Protein AF-A0A7S2L271-F1 (afdb_monomer)

Foldseek 3Di:
DVVLQVVLVVCVVCLVVCVPPPCSVVSVLLSVLSLLVVLLVCLLPPDDGDPVSVVVCCVPPVPLSVCSVVVPLVSNLVSCVSNPDQFDDPDDFDPPDPPTPSCVRVVVVSVVVSVVSVLSNLVVVLVVVCVVDPDDDLVVSCVVSVHDSVSSVVSVVVVD

Secondary structure (DSSP, 8-state):
-HHHHHHHHHHHHHTTTSTTSTTHHHHHHHHHHHHHHHHHHHHHS-----HHHHHHHHHH-HHHHHHHHTT-HHHHHHHHHHHSPPP--SSPP-SSSTT-SHHHHHHHHHHHHHHHHHHHTTHHHHHHHHHH-SS--HHHHHHHTTS-HHHHHHHHHT--

Radius of gyration: 19.83 Å; Cα contacts (8 Å, |Δi|>4): 97; chains: 1; bounding box: 46×44×56 Å

Mean predicted aligned error: 8.2 Å

InterPro domains:
  IPR019382 Translation initiation factor 3 complex subunit L [PF10255] (1-159)
  IPR019382 Translation initiation factor 3 complex subunit L [PTHR13242] (1-159)

Solvent-accessible surface area (backbone atoms only — not comparable to full-atom values): 9525 Å² total; per-residue (Å²): 106,70,68,57,51,56,52,52,56,50,50,64,72,49,56,78,79,45,69,88,42,89,59,37,66,59,49,52,54,50,51,52,27,49,52,42,52,47,52,54,50,40,49,53,49,82,64,93,70,60,66,74,56,53,52,51,42,56,72,76,39,48,66,61,51,56,42,40,67,72,64,42,63,69,57,52,52,55,39,45,69,71,40,53,77,90,52,76,64,94,61,82,85,58,84,86,47,94,80,48,72,62,61,52,38,44,52,53,52,50,54,52,49,54,55,51,47,65,61,39,60,52,47,61,60,54,51,54,55,55,72,74,39,97,74,78,56,66,67,58,54,14,60,76,65,77,43,52,58,65,60,46,51,61,54,54,73,71,67,126

Sequence (160 aa):
IRTFCEILVFLSKTSGVNSLSYQYDAMVKKQEQMYALLLMCLALNPRPVEETIEKTIREKHPEKQARLQRGEELCFEELFTYACPKFVPATAPDYTSPEGKLNEAHQRQLQLFLKEMQQQLVLPRIGAYMKLYTAITTAKLAQLCDMDTDALRDQLMCVV

Organism: NCBI:txid1333877

Nearest PDB structures (foldseek):
  8oz0-assembly1_K  TM=8.020E-01  e=1.807E-08  Homo sapiens
  8rg0-assembly1_5  TM=8.281E-01  e=5.292E-08  Homo sapiens
  5h79-assembly2_C  TM=2.216E-01  e=5.356E+00  Staphylococcus aureus
  7xp6-assembly1_R  TM=2.236E-01  e=9.166E+00  Acetivibrio thermocellus

pLDDT: mean 82.78, std 8.61, range [46.78, 91.5]

Structure (mmCIF, N/CA/C/O backbone):
data_AF-A0A7S2L271-F1
#
_entry.id   AF-A0A7S2L271-F1
#
loop_
_atom_site.group_PDB
_atom_site.id
_atom_site.type_symbol
_atom_site.label_atom_id
_atom_site.label_alt_id
_atom_site.label_comp_id
_atom_site.label_asym_id
_atom_site.label_entity_id
_atom_site.label_seq_id
_atom_site.pdbx_PDB_ins_code
_atom_site.Cartn_x
_atom_site.Cartn_y
_atom_site.Cartn_z
_atom_site.occupancy
_atom_site.B_iso_or_equiv
_atom_site.auth_seq_id
_atom_site.auth_comp_id
_atom_site.auth_asym_id
_atom_site.auth_atom_id
_atom_site.pdbx_PDB_model_num
ATOM 1 N N . ILE A 1 1 ? 8.523 -0.946 4.827 1.00 81.69 1 ILE A N 1
ATOM 2 C CA . ILE A 1 1 ? 8.522 0.540 4.908 1.00 81.69 1 ILE A CA 1
ATOM 3 C C . ILE A 1 1 ? 9.932 1.081 5.134 1.00 81.69 1 ILE A C 1
ATOM 5 O O . ILE A 1 1 ? 10.457 1.668 4.205 1.00 81.69 1 ILE A O 1
ATOM 9 N N . ARG A 1 2 ? 10.590 0.823 6.277 1.00 84.50 2 ARG A N 1
ATOM 10 C CA . ARG A 1 2 ? 11.941 1.353 6.571 1.00 84.50 2 ARG A CA 1
ATOM 11 C C . ARG A 1 2 ? 12.972 1.103 5.459 1.00 84.50 2 ARG A C 1
ATOM 13 O O . ARG A 1 2 ? 13.576 2.051 4.980 1.00 84.50 2 ARG A O 1
ATOM 20 N N . THR A 1 3 ? 13.086 -0.136 4.982 1.00 87.19 3 THR A N 1
ATOM 21 C CA . THR A 1 3 ? 14.003 -0.496 3.887 1.00 87.19 3 THR A CA 1
ATOM 22 C C . THR A 1 3 ? 13.679 0.231 2.578 1.00 87.19 3 THR A C 1
ATOM 24 O O . THR A 1 3 ? 14.585 0.693 1.896 1.00 87.19 3 THR A O 1
ATOM 27 N N . PHE A 1 4 ? 12.391 0.393 2.239 1.00 85.88 4 PHE A N 1
ATOM 28 C CA . PHE A 1 4 ? 11.989 1.186 1.071 1.00 85.88 4 PHE A CA 1
ATOM 29 C C . PHE A 1 4 ? 12.413 2.646 1.226 1.00 85.88 4 PHE A C 1
ATOM 31 O O . PHE A 1 4 ? 12.935 3.220 0.277 1.00 85.88 4 PHE A O 1
ATOM 38 N N . CYS A 1 5 ? 12.242 3.233 2.413 1.00 86.38 5 CYS A N 1
ATOM 39 C CA . CYS A 1 5 ? 12.653 4.608 2.672 1.00 86.38 5 CYS A CA 1
ATOM 40 C C . CYS A 1 5 ? 14.166 4.797 2.522 1.00 86.38 5 CYS A C 1
ATOM 42 O O . CYS A 1 5 ? 14.600 5.684 1.793 1.00 86.38 5 CYS A O 1
ATOM 44 N N . GLU A 1 6 ? 14.962 3.926 3.146 1.00 87.31 6 GLU A N 1
ATOM 45 C CA . GLU A 1 6 ? 16.428 3.969 3.076 1.00 87.31 6 GLU A CA 1
ATOM 46 C C . GLU A 1 6 ? 16.924 3.871 1.620 1.00 87.31 6 GLU A C 1
ATOM 48 O O . GLU A 1 6 ? 17.756 4.672 1.187 1.00 87.31 6 GLU A O 1
ATOM 53 N N . ILE A 1 7 ? 16.352 2.954 0.829 1.00 88.06 7 ILE A N 1
ATOM 54 C CA . ILE A 1 7 ? 16.698 2.784 -0.590 1.00 88.06 7 ILE A CA 1
ATOM 55 C C . ILE A 1 7 ? 16.253 3.992 -1.428 1.00 88.06 7 ILE A C 1
ATOM 57 O O . ILE A 1 7 ? 17.017 4.469 -2.264 1.00 88.06 7 ILE A O 1
ATOM 61 N N . LEU A 1 8 ? 15.042 4.517 -1.223 1.00 85.88 8 LEU A N 1
ATOM 62 C CA . LEU A 1 8 ? 14.528 5.657 -1.994 1.00 85.88 8 LEU A CA 1
ATOM 63 C C . LEU A 1 8 ? 15.323 6.941 -1.732 1.00 85.88 8 LEU A C 1
ATOM 65 O O . LEU A 1 8 ? 15.608 7.686 -2.673 1.00 85.88 8 LEU A O 1
ATOM 69 N N . VAL A 1 9 ? 15.733 7.175 -0.483 1.00 86.75 9 VAL A N 1
ATOM 70 C CA . VAL A 1 9 ? 16.604 8.300 -0.112 1.00 86.75 9 VAL A CA 1
ATOM 71 C C . VAL A 1 9 ? 17.981 8.148 -0.750 1.00 86.75 9 VAL A C 1
ATOM 73 O O . VAL A 1 9 ? 18.515 9.119 -1.291 1.00 86.75 9 VAL A O 1
ATOM 76 N N . PHE A 1 10 ? 18.546 6.939 -0.736 1.00 85.88 10 PHE A N 1
ATOM 77 C CA . PHE A 1 10 ? 19.803 6.652 -1.422 1.00 85.88 10 PHE A CA 1
ATOM 78 C C . PHE A 1 10 ? 19.702 6.934 -2.930 1.00 85.88 10 PHE A C 1
ATOM 80 O O . PHE A 1 10 ? 20.503 7.694 -3.472 1.00 85.88 10 PHE A O 1
ATOM 87 N N . LEU A 1 11 ? 18.669 6.412 -3.596 1.00 83.81 11 LEU A N 1
ATOM 88 C CA . LEU A 1 11 ? 18.464 6.598 -5.036 1.00 83.81 11 LEU A CA 1
ATOM 89 C C . LEU A 1 11 ? 18.253 8.064 -5.423 1.00 83.81 11 LEU A C 1
ATOM 91 O O . LEU A 1 11 ? 18.768 8.502 -6.451 1.00 83.81 11 LEU A O 1
ATOM 95 N N . SER A 1 12 ? 17.548 8.833 -4.590 1.00 80.25 12 SER A N 1
ATOM 96 C CA . SER A 1 12 ? 17.383 10.277 -4.786 1.00 80.25 12 SER A CA 1
ATOM 97 C C . SER A 1 12 ? 18.739 10.994 -4.841 1.00 80.25 12 SER A C 1
ATOM 99 O O . SER A 1 12 ? 18.991 11.777 -5.759 1.00 80.25 12 SER A O 1
ATOM 101 N N . LYS A 1 13 ? 19.662 10.644 -3.933 1.00 80.81 13 LYS A N 1
ATOM 102 C CA . LYS A 1 13 ? 21.014 11.225 -3.851 1.00 80.81 13 LYS A CA 1
ATOM 103 C C . LYS A 1 13 ? 21.941 10.779 -4.989 1.00 80.81 13 LYS A C 1
ATOM 105 O O . LYS A 1 13 ? 22.777 11.562 -5.428 1.00 80.81 13 LYS A O 1
ATOM 110 N N . THR A 1 14 ? 21.805 9.549 -5.483 1.00 75.56 14 THR A N 1
ATOM 111 C CA . THR A 1 14 ? 22.690 8.987 -6.525 1.00 75.56 14 THR A CA 1
ATOM 112 C C . THR A 1 14 ? 22.235 9.307 -7.958 1.00 75.56 14 THR A C 1
ATOM 114 O O . THR A 1 14 ? 23.011 9.157 -8.903 1.00 75.56 14 THR A O 1
ATOM 117 N N . SER A 1 15 ? 21.005 9.801 -8.138 1.00 64.06 15 SER A N 1
ATOM 118 C CA . SER A 1 15 ? 20.385 10.067 -9.447 1.00 64.06 15 SER A CA 1
ATOM 119 C C . SER A 1 15 ? 21.186 10.992 -10.387 1.00 64.06 15 SER A C 1
ATOM 121 O O . SER A 1 15 ? 21.072 10.854 -11.601 1.00 64.06 15 SER A O 1
ATOM 123 N N . GLY A 1 16 ? 22.039 11.885 -9.872 1.00 61.81 16 GLY A N 1
ATOM 124 C CA . GLY A 1 16 ? 22.860 12.783 -10.701 1.00 61.81 16 GLY A CA 1
ATOM 125 C C . GLY A 1 16 ? 24.130 12.149 -11.287 1.00 61.81 16 GLY A C 1
ATOM 126 O O . GLY A 1 16 ? 24.597 12.575 -12.340 1.00 61.81 16 GLY A O 1
ATOM 127 N N . VAL A 1 17 ? 24.679 11.120 -10.633 1.00 61.38 17 VAL A N 1
ATOM 128 C CA . VAL A 1 17 ? 26.005 10.550 -10.953 1.00 61.38 17 VAL A CA 1
ATOM 129 C C . VAL A 1 17 ? 25.929 9.492 -12.062 1.00 61.38 17 VAL A C 1
ATOM 131 O O . VAL A 1 17 ? 26.871 9.324 -12.829 1.00 61.38 17 VAL A O 1
ATOM 134 N N . ASN A 1 18 ? 24.784 8.815 -12.191 1.00 60.44 18 ASN A N 1
ATOM 135 C CA . ASN A 1 18 ? 24.583 7.687 -13.111 1.00 60.44 18 ASN A CA 1
ATOM 136 C C . ASN A 1 18 ? 23.792 8.037 -14.386 1.00 60.44 18 ASN A C 1
ATOM 138 O O . ASN A 1 18 ? 23.406 7.130 -15.125 1.00 60.44 18 ASN A O 1
ATOM 142 N N . SER A 1 19 ? 23.561 9.324 -14.662 1.00 63.06 19 SER A N 1
ATOM 143 C CA . SER A 1 19 ? 22.746 9.823 -15.787 1.00 63.06 19 SER A CA 1
ATOM 144 C C . SER A 1 19 ? 23.266 9.432 -17.180 1.00 63.06 19 SER A C 1
ATOM 146 O O . SER A 1 19 ? 22.499 9.404 -18.135 1.00 63.06 19 SER A O 1
ATOM 148 N N . LEU A 1 20 ? 24.551 9.080 -17.299 1.00 61.62 20 LEU A N 1
ATOM 149 C CA . LEU A 1 20 ? 25.189 8.632 -18.546 1.00 61.62 20 LEU A CA 1
ATOM 150 C C . LEU A 1 20 ? 25.105 7.111 -18.773 1.00 61.62 20 LEU A C 1
ATOM 152 O O . LEU A 1 20 ? 25.536 6.614 -19.812 1.00 61.62 20 LEU A O 1
ATOM 156 N N . SER A 1 21 ? 24.596 6.352 -17.799 1.00 74.56 21 SER A N 1
ATOM 157 C CA . SER A 1 21 ? 24.522 4.893 -17.892 1.00 74.56 21 S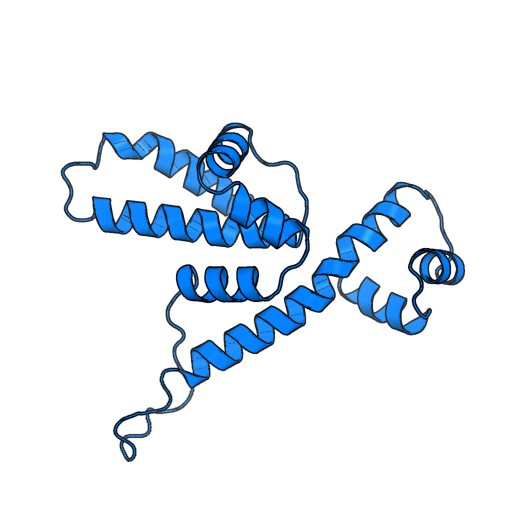ER A CA 1
ATOM 158 C C . SER A 1 21 ? 23.226 4.442 -18.573 1.00 74.56 21 SER A C 1
ATOM 160 O O . SER A 1 21 ? 22.143 4.918 -18.249 1.00 74.56 21 SER A O 1
ATOM 162 N N . TYR A 1 22 ? 23.311 3.444 -19.458 1.00 74.12 22 TYR A N 1
ATOM 163 C CA . TYR A 1 22 ? 22.142 2.827 -20.112 1.00 74.12 22 TYR A CA 1
ATOM 164 C C . TYR A 1 22 ? 21.108 2.260 -19.113 1.00 74.12 22 TYR A C 1
ATOM 166 O O . TYR A 1 22 ? 19.934 2.094 -19.428 1.00 74.12 22 TYR A O 1
ATOM 174 N N . GLN A 1 23 ? 21.537 1.970 -17.883 1.00 78.56 23 GLN A N 1
ATOM 175 C CA . GLN A 1 23 ? 20.680 1.432 -16.826 1.00 78.56 23 GLN A CA 1
ATOM 176 C C . GLN A 1 23 ? 19.889 2.513 -16.075 1.00 78.56 23 GLN A C 1
ATOM 178 O O . GLN A 1 23 ? 19.012 2.172 -15.280 1.00 78.56 23 GLN A O 1
ATOM 183 N N . TYR A 1 24 ? 20.168 3.798 -16.319 1.00 82.69 24 TYR A N 1
ATOM 184 C CA . TYR A 1 24 ? 19.534 4.910 -15.618 1.00 82.69 24 TYR A CA 1
ATOM 185 C C . TYR A 1 24 ? 18.009 4.897 -15.766 1.00 82.69 24 TYR A C 1
ATOM 187 O O . TYR A 1 24 ? 17.297 4.903 -14.764 1.00 82.69 24 TYR A O 1
ATOM 195 N N . ASP A 1 25 ? 17.500 4.758 -16.992 1.00 81.56 25 ASP A N 1
ATOM 196 C CA . ASP A 1 25 ? 16.054 4.740 -17.252 1.00 81.56 25 ASP A CA 1
ATOM 197 C C . ASP A 1 25 ? 15.353 3.554 -16.576 1.00 81.56 25 ASP A C 1
ATOM 199 O O . ASP A 1 25 ? 14.236 3.674 -16.065 1.00 81.56 25 ASP A O 1
ATOM 203 N N . ALA A 1 26 ? 16.017 2.395 -16.531 1.00 84.12 26 ALA A N 1
ATOM 204 C CA . ALA A 1 26 ? 15.506 1.231 -15.816 1.00 84.12 26 ALA A CA 1
ATOM 205 C C . ALA A 1 26 ? 15.475 1.479 -14.299 1.00 84.12 26 ALA A C 1
ATOM 207 O O . ALA A 1 26 ? 14.508 1.103 -13.634 1.00 84.12 26 ALA A O 1
ATOM 208 N N . MET A 1 27 ? 16.496 2.146 -13.755 1.00 83.81 27 MET A N 1
ATOM 209 C CA . MET A 1 27 ? 16.575 2.511 -12.341 1.00 83.81 27 MET A CA 1
ATOM 210 C C . MET A 1 27 ? 15.492 3.525 -11.952 1.00 83.81 27 MET A C 1
ATOM 212 O O . MET A 1 27 ? 14.843 3.342 -10.924 1.00 83.81 27 MET A O 1
ATOM 216 N N . VAL A 1 28 ? 15.241 4.541 -12.783 1.00 85.38 28 VAL A N 1
ATOM 217 C CA . VAL A 1 28 ? 14.176 5.534 -12.560 1.00 85.38 28 VAL A CA 1
ATOM 218 C C . VAL A 1 28 ? 12.802 4.862 -12.553 1.00 85.38 28 VAL A C 1
ATOM 220 O O . VAL A 1 28 ? 12.032 5.055 -11.614 1.00 85.38 28 VAL A O 1
ATOM 223 N N . LYS A 1 29 ? 12.515 3.979 -13.520 1.00 87.69 29 LYS A N 1
ATOM 224 C CA . LYS A 1 29 ? 11.262 3.199 -13.522 1.00 87.69 29 LYS A CA 1
ATOM 225 C C . LYS A 1 29 ? 11.114 2.345 -12.265 1.00 87.69 29 LYS A C 1
ATOM 227 O O . LYS A 1 29 ? 10.043 2.294 -11.667 1.00 87.69 29 LYS A O 1
ATOM 232 N N . LYS A 1 30 ? 12.194 1.693 -11.822 1.00 87.19 30 LYS A N 1
ATOM 233 C CA . LYS A 1 30 ? 12.196 0.911 -10.576 1.00 87.19 30 LYS A CA 1
ATOM 234 C C . LYS A 1 30 ? 11.960 1.786 -9.350 1.00 87.19 30 LYS A C 1
ATOM 236 O O . LYS A 1 30 ? 11.257 1.361 -8.436 1.00 87.19 30 LYS A O 1
ATOM 241 N N . GLN A 1 31 ? 12.502 2.999 -9.336 1.00 88.25 31 GLN A N 1
ATOM 242 C CA . GLN A 1 31 ? 12.260 3.976 -8.281 1.00 88.25 31 GLN A CA 1
ATOM 243 C C . GLN A 1 31 ? 10.776 4.360 -8.205 1.00 88.25 31 GLN A C 1
ATOM 245 O O . GLN A 1 31 ? 10.208 4.376 -7.116 1.00 88.25 31 GLN A O 1
ATOM 250 N N . GLU A 1 32 ? 10.120 4.588 -9.344 1.00 88.62 32 GLU A N 1
ATOM 251 C CA . GLU A 1 32 ? 8.676 4.856 -9.390 1.00 88.62 32 GLU A CA 1
ATOM 252 C C . GLU A 1 32 ? 7.835 3.660 -8.929 1.00 88.62 32 GLU A C 1
ATOM 254 O O . GLU A 1 32 ? 6.896 3.830 -8.150 1.00 88.62 32 GLU A O 1
ATOM 259 N N . GLN A 1 33 ? 8.196 2.439 -9.335 1.00 90.38 33 GLN A N 1
ATOM 260 C CA . GLN A 1 33 ? 7.554 1.220 -8.831 1.00 90.38 33 GLN A CA 1
ATOM 261 C C . GLN A 1 33 ? 7.716 1.087 -7.306 1.00 90.38 33 GLN A C 1
ATOM 263 O O . GLN A 1 33 ? 6.769 0.726 -6.610 1.00 90.38 33 GLN A O 1
ATOM 268 N N . MET A 1 34 ? 8.878 1.440 -6.749 1.00 90.56 34 MET A N 1
ATOM 269 C CA . MET A 1 34 ? 9.082 1.442 -5.296 1.00 90.56 34 MET A CA 1
ATOM 270 C C . MET A 1 34 ? 8.215 2.480 -4.575 1.00 90.56 34 MET A C 1
ATOM 272 O O . MET A 1 34 ? 7.692 2.171 -3.504 1.00 90.56 34 MET A O 1
ATOM 276 N N . TYR A 1 35 ? 8.004 3.671 -5.148 1.00 90.56 35 TYR A N 1
ATOM 277 C CA . TYR A 1 35 ? 7.057 4.646 -4.591 1.00 90.56 35 TYR A CA 1
ATOM 278 C C . TYR A 1 35 ? 5.615 4.122 -4.602 1.00 90.56 35 TYR A C 1
ATOM 280 O O . TYR A 1 35 ? 4.900 4.301 -3.617 1.00 90.56 35 TYR A O 1
ATOM 288 N N . ALA A 1 36 ? 5.203 3.429 -5.667 1.00 91.25 36 ALA A N 1
ATOM 289 C CA . ALA A 1 36 ? 3.894 2.782 -5.750 1.00 91.25 36 ALA A CA 1
ATOM 290 C C . ALA A 1 36 ? 3.695 1.708 -4.660 1.00 91.25 36 ALA A C 1
ATOM 292 O O . ALA A 1 36 ? 2.667 1.705 -3.982 1.00 91.25 36 ALA A O 1
ATOM 293 N N . LEU A 1 37 ? 4.694 0.845 -4.430 1.00 90.69 37 LEU A N 1
ATOM 294 C CA . LEU A 1 37 ? 4.652 -0.150 -3.347 1.00 90.69 37 LEU A CA 1
ATOM 295 C C . LEU A 1 37 ? 4.619 0.514 -1.966 1.00 90.69 37 LEU A C 1
ATOM 297 O O . LEU A 1 37 ? 3.854 0.101 -1.095 1.00 90.69 37 LEU A O 1
ATOM 301 N N . LEU A 1 38 ? 5.425 1.561 -1.764 1.00 90.50 38 LEU A N 1
ATOM 302 C CA . LEU A 1 38 ? 5.457 2.294 -0.503 1.00 90.50 38 LEU A CA 1
ATOM 303 C C . LEU A 1 38 ? 4.102 2.941 -0.194 1.00 90.50 38 LEU A C 1
ATOM 305 O O . LEU A 1 38 ? 3.641 2.853 0.941 1.00 90.50 38 LEU A O 1
ATOM 309 N N . LEU A 1 39 ? 3.454 3.544 -1.193 1.00 90.19 39 LEU A N 1
ATOM 310 C CA . LEU A 1 39 ? 2.117 4.122 -1.068 1.00 90.19 39 LEU A CA 1
ATOM 311 C C . LEU A 1 39 ? 1.089 3.097 -0.578 1.00 90.19 39 LEU A C 1
ATOM 313 O O . LEU A 1 39 ? 0.355 3.382 0.368 1.00 90.19 39 LEU A O 1
ATOM 317 N N . MET A 1 40 ? 1.082 1.893 -1.157 1.00 90.31 40 MET A N 1
ATOM 318 C CA . MET A 1 40 ? 0.201 0.811 -0.702 1.00 90.31 40 MET A CA 1
ATOM 319 C C . MET A 1 40 ? 0.510 0.402 0.744 1.00 90.31 40 MET A C 1
ATOM 321 O O . MET A 1 40 ? -0.402 0.292 1.559 1.00 90.31 40 MET A O 1
ATOM 325 N N . CYS A 1 41 ? 1.789 0.252 1.110 1.00 89.00 41 CYS A N 1
ATOM 326 C CA . CYS A 1 41 ? 2.166 -0.062 2.492 1.00 89.00 41 CYS A CA 1
ATOM 327 C C . CYS A 1 41 ? 1.734 1.021 3.495 1.00 89.00 41 CYS A C 1
ATOM 329 O O . CYS A 1 41 ? 1.353 0.685 4.613 1.00 89.00 41 CYS A O 1
ATOM 331 N N . LEU A 1 42 ? 1.813 2.303 3.123 1.00 88.31 42 LEU A N 1
ATOM 332 C CA . LEU A 1 42 ? 1.412 3.422 3.984 1.00 88.31 42 LEU A CA 1
ATOM 333 C C . LEU A 1 42 ? -0.105 3.525 4.144 1.00 88.31 42 LEU A C 1
ATOM 335 O O . LEU A 1 42 ? -0.570 3.945 5.201 1.00 88.31 42 LEU A O 1
ATOM 339 N N . ALA A 1 43 ? -0.863 3.135 3.120 1.00 87.25 43 ALA A N 1
ATOM 340 C CA . ALA A 1 43 ? -2.316 3.063 3.199 1.00 87.25 43 ALA A CA 1
ATOM 341 C C . ALA A 1 43 ? -2.776 1.948 4.153 1.00 87.25 43 ALA A C 1
ATOM 343 O O . ALA A 1 43 ? -3.661 2.172 4.973 1.00 87.25 43 ALA A O 1
ATOM 344 N N . LEU A 1 44 ? -2.128 0.779 4.097 1.00 85.06 44 LEU A N 1
ATOM 345 C CA . LEU A 1 44 ? -2.429 -0.353 4.981 1.00 85.06 44 LEU A CA 1
ATOM 346 C C . LEU A 1 44 ? -1.937 -0.133 6.418 1.00 85.06 44 LEU A C 1
ATOM 348 O O . LEU A 1 44 ? -2.602 -0.520 7.374 1.00 85.06 44 LEU A O 1
ATOM 352 N N . ASN A 1 45 ? -0.770 0.495 6.588 1.00 83.31 45 ASN A N 1
ATOM 353 C CA . ASN A 1 45 ? -0.203 0.793 7.899 1.00 83.31 45 ASN A CA 1
ATOM 354 C C . ASN A 1 45 ? 0.235 2.265 7.985 1.00 83.31 45 ASN A C 1
ATOM 356 O O . ASN A 1 45 ? 1.378 2.591 7.637 1.00 83.31 45 ASN A O 1
ATOM 360 N N . PRO A 1 46 ? -0.644 3.156 8.480 1.00 82.31 46 PRO A N 1
ATOM 361 C CA . PRO A 1 46 ? -0.323 4.567 8.636 1.00 82.31 46 PRO A CA 1
ATOM 362 C C . PRO A 1 46 ? 0.811 4.758 9.651 1.00 82.31 46 PRO A C 1
ATOM 364 O O . PRO A 1 46 ? 0.632 4.584 10.859 1.00 82.31 46 PRO A O 1
ATOM 367 N N . ARG A 1 47 ? 1.998 5.126 9.161 1.00 82.69 47 ARG A N 1
ATOM 368 C CA . ARG A 1 47 ? 3.176 5.454 9.978 1.00 82.69 47 ARG A CA 1
ATOM 369 C C . ARG A 1 47 ? 3.818 6.744 9.481 1.00 82.69 47 ARG A C 1
ATOM 371 O O . ARG A 1 47 ? 3.799 6.986 8.274 1.00 82.69 47 ARG A O 1
ATOM 378 N N . PRO 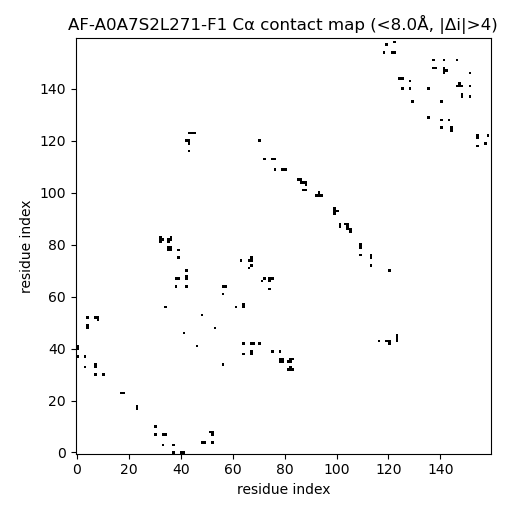A 1 48 ? 4.413 7.548 10.380 1.00 80.06 48 PRO A N 1
ATOM 379 C CA . PRO A 1 48 ? 5.201 8.694 9.961 1.00 80.06 48 PRO A CA 1
ATOM 380 C C . PRO A 1 48 ? 6.391 8.216 9.125 1.00 80.06 48 PRO A C 1
ATOM 382 O O . PRO A 1 48 ? 7.049 7.223 9.456 1.00 80.06 48 PRO A O 1
ATOM 385 N N . VAL A 1 49 ? 6.636 8.918 8.027 1.00 85.19 49 VAL A N 1
ATOM 386 C CA . VAL A 1 49 ? 7.725 8.652 7.083 1.00 85.19 49 VAL A CA 1
ATOM 387 C C . VAL A 1 49 ? 8.694 9.828 7.129 1.00 85.19 49 VAL A C 1
ATOM 389 O O . VAL A 1 49 ? 8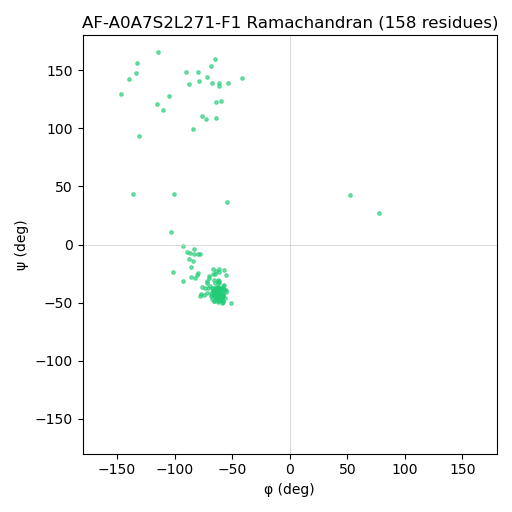.382 10.880 7.677 1.00 85.19 49 VAL A O 1
ATOM 392 N N . GLU A 1 50 ? 9.886 9.651 6.572 1.00 84.31 50 GLU A N 1
ATOM 393 C CA . GLU A 1 50 ? 10.850 10.739 6.441 1.00 84.31 50 GLU A CA 1
ATOM 394 C C . GLU A 1 50 ? 10.297 11.872 5.557 1.00 84.31 50 GLU A C 1
ATOM 396 O O . GLU A 1 50 ? 9.704 11.618 4.504 1.00 84.31 50 GLU A O 1
ATOM 401 N N . GLU A 1 51 ? 10.538 13.120 5.964 1.00 84.44 51 GLU A N 1
ATOM 402 C CA . GLU A 1 51 ? 9.985 14.331 5.340 1.00 84.44 51 GLU A CA 1
ATOM 403 C C . GLU A 1 51 ? 10.290 14.422 3.835 1.00 84.44 51 GLU A C 1
ATOM 405 O O . GLU A 1 51 ? 9.419 14.760 3.033 1.00 84.44 51 GLU A O 1
ATOM 410 N N . THR A 1 52 ? 11.501 14.034 3.422 1.00 85.50 52 THR A N 1
ATOM 411 C CA . THR A 1 52 ? 11.927 14.018 2.012 1.00 85.50 52 THR A CA 1
ATOM 412 C C . THR A 1 52 ? 11.016 13.148 1.140 1.00 85.50 52 THR A C 1
ATOM 414 O O . THR A 1 52 ? 10.648 13.518 0.020 1.00 85.50 52 THR A O 1
ATOM 417 N N . ILE A 1 53 ? 10.644 11.974 1.653 1.00 87.00 53 ILE A N 1
ATOM 418 C CA . ILE A 1 53 ? 9.793 11.015 0.945 1.00 87.00 53 ILE A CA 1
ATOM 419 C C . ILE A 1 53 ? 8.354 11.510 0.945 1.00 87.00 53 ILE A C 1
ATOM 421 O O . ILE A 1 53 ? 7.702 11.463 -0.096 1.00 87.00 53 ILE A O 1
ATOM 425 N N . GLU A 1 54 ? 7.868 12.009 2.084 1.00 86.56 54 GLU A N 1
ATOM 426 C CA . GLU A 1 54 ? 6.510 12.541 2.183 1.00 86.56 54 GLU A CA 1
ATOM 427 C C . GLU A 1 54 ? 6.293 13.692 1.196 1.00 86.56 54 GLU A C 1
ATOM 429 O O . GLU A 1 54 ? 5.301 13.700 0.464 1.00 86.56 54 GLU A O 1
ATOM 434 N N . LYS A 1 55 ? 7.257 14.614 1.104 1.00 87.56 55 LYS A N 1
ATOM 435 C CA . LYS A 1 55 ? 7.235 15.706 0.130 1.00 87.56 55 LYS A CA 1
ATOM 436 C C . LYS A 1 55 ? 7.191 15.180 -1.305 1.00 87.56 55 LYS A C 1
ATOM 438 O O . LYS A 1 55 ? 6.331 15.590 -2.078 1.00 87.56 55 LYS A O 1
ATOM 443 N N . THR A 1 56 ? 8.050 14.216 -1.639 1.00 87.56 56 THR A N 1
ATOM 444 C CA . THR A 1 56 ? 8.097 13.626 -2.988 1.00 87.56 56 THR A CA 1
ATOM 445 C C . THR A 1 56 ? 6.780 12.938 -3.359 1.00 87.56 56 THR A C 1
ATOM 447 O O . THR A 1 56 ? 6.293 13.090 -4.479 1.00 87.56 56 THR A O 1
ATOM 450 N N . ILE A 1 57 ? 6.177 12.199 -2.424 1.00 87.38 57 ILE A N 1
ATOM 451 C CA . ILE A 1 57 ? 4.880 11.544 -2.629 1.00 87.38 57 ILE A CA 1
ATOM 452 C C . ILE A 1 57 ? 3.781 12.587 -2.845 1.00 87.38 57 ILE A C 1
ATOM 454 O O . ILE A 1 57 ? 2.990 12.451 -3.778 1.00 87.38 57 ILE A O 1
ATOM 458 N N . ARG A 1 58 ? 3.752 13.637 -2.019 1.00 86.38 58 ARG A N 1
ATOM 459 C CA . ARG A 1 58 ? 2.746 14.703 -2.090 1.00 86.38 58 ARG A CA 1
ATOM 460 C C . ARG A 1 58 ? 2.842 15.508 -3.389 1.00 86.38 58 ARG A C 1
ATOM 462 O O . ARG A 1 58 ? 1.820 15.944 -3.905 1.00 86.38 58 ARG A O 1
ATOM 469 N N . GLU A 1 59 ? 4.046 15.674 -3.930 1.00 88.06 59 GLU A N 1
ATOM 470 C CA . GLU A 1 59 ? 4.280 16.361 -5.204 1.00 88.06 59 GLU A CA 1
ATOM 471 C C . GLU A 1 59 ? 3.956 15.478 -6.418 1.00 88.06 59 GLU A C 1
ATOM 473 O O . GLU A 1 59 ? 3.321 15.944 -7.362 1.00 88.06 59 GLU A O 1
ATOM 478 N N . LYS A 1 60 ? 4.369 14.202 -6.415 1.00 86.19 60 LYS A N 1
ATOM 479 C CA . LYS A 1 60 ? 4.262 13.326 -7.598 1.00 86.19 60 LYS A CA 1
ATOM 480 C C . LYS A 1 60 ? 2.988 12.488 -7.668 1.00 86.19 60 LYS A C 1
ATOM 482 O O . LYS A 1 60 ? 2.536 12.155 -8.764 1.00 86.19 60 LYS A O 1
ATOM 487 N N . HIS A 1 61 ? 2.427 12.091 -6.529 1.00 86.81 61 HIS A N 1
ATOM 488 C CA . HIS A 1 61 ? 1.314 11.140 -6.457 1.00 86.81 61 HIS A CA 1
ATOM 489 C C . HIS A 1 61 ? 0.197 11.545 -5.466 1.00 86.81 61 HIS A C 1
ATOM 491 O O . HIS A 1 61 ? -0.314 10.670 -4.759 1.00 86.81 61 HIS A O 1
ATOM 497 N N . PRO A 1 62 ? -0.247 12.822 -5.418 1.00 87.56 62 PRO A N 1
ATOM 498 C CA . PRO A 1 62 ? -1.250 13.265 -4.444 1.00 87.56 62 PRO A CA 1
ATOM 499 C C . PRO A 1 62 ? -2.609 12.575 -4.630 1.00 87.56 62 PRO A C 1
ATOM 501 O O . PRO A 1 62 ? -3.247 12.173 -3.660 1.00 87.56 62 PRO A O 1
ATOM 504 N N . GLU A 1 63 ? -3.042 12.388 -5.878 1.00 89.81 63 GLU A N 1
ATOM 505 C CA . GLU A 1 63 ? -4.330 11.763 -6.189 1.00 89.81 63 GLU A CA 1
ATOM 506 C C . GLU A 1 63 ? -4.352 10.281 -5.796 1.00 89.81 63 GLU A C 1
ATOM 508 O O . GLU A 1 63 ? -5.270 9.828 -5.113 1.00 89.81 63 GLU A O 1
ATOM 513 N N . LYS A 1 64 ? -3.301 9.532 -6.160 1.00 88.25 64 LYS A N 1
ATOM 514 C CA . LYS A 1 64 ? -3.178 8.109 -5.811 1.00 88.25 64 LYS A CA 1
ATOM 515 C C . LYS A 1 64 ? -3.121 7.917 -4.298 1.00 88.25 64 LYS A C 1
ATOM 517 O O . LYS A 1 64 ? -3.780 7.028 -3.772 1.00 88.25 64 LYS A O 1
ATOM 522 N N . GLN A 1 65 ? -2.395 8.782 -3.587 1.00 87.81 65 GLN A N 1
ATOM 523 C CA . GLN A 1 65 ? -2.353 8.760 -2.126 1.00 87.81 65 GLN A CA 1
ATOM 524 C C . GLN A 1 65 ? -3.748 8.960 -1.512 1.00 87.81 65 GLN A C 1
ATOM 526 O O . GLN A 1 65 ? -4.131 8.209 -0.617 1.00 87.81 65 GLN A O 1
ATOM 531 N N . ALA A 1 66 ? -4.524 9.928 -2.007 1.00 88.56 66 ALA A N 1
ATOM 532 C CA . ALA A 1 66 ? -5.871 10.192 -1.507 1.00 88.56 66 ALA A CA 1
ATOM 533 C C . ALA A 1 66 ? -6.848 9.035 -1.791 1.00 88.56 66 ALA A C 1
ATOM 535 O O . ALA A 1 66 ? -7.632 8.670 -0.914 1.00 88.56 66 ALA A O 1
ATOM 536 N N . ARG A 1 67 ? -6.791 8.433 -2.988 1.00 90.44 67 ARG A N 1
ATOM 537 C CA . ARG A 1 67 ? -7.618 7.268 -3.362 1.00 90.44 67 ARG A CA 1
ATOM 538 C C . ARG A 1 67 ? -7.305 6.044 -2.496 1.00 90.44 67 ARG A C 1
ATOM 540 O O . ARG A 1 67 ? -8.217 5.415 -1.965 1.00 90.44 67 ARG A O 1
ATOM 547 N N . LEU A 1 68 ? -6.022 5.773 -2.252 1.00 87.75 68 LEU A N 1
ATOM 548 C CA . LEU A 1 68 ? -5.586 4.681 -1.376 1.00 87.75 68 LEU A CA 1
ATOM 549 C C . LEU A 1 68 ? -6.006 4.879 0.085 1.00 87.75 68 LEU A C 1
ATOM 551 O O . LEU A 1 68 ? -6.427 3.924 0.731 1.00 87.75 68 LEU A O 1
ATOM 555 N N . GLN A 1 69 ? -5.938 6.107 0.609 1.00 85.31 69 GLN A N 1
ATOM 556 C CA . GLN A 1 69 ? -6.389 6.411 1.976 1.00 85.31 69 GLN A CA 1
ATOM 557 C C . GLN A 1 69 ? -7.896 6.210 2.169 1.00 85.31 69 GLN A C 1
ATOM 559 O O . GLN A 1 69 ? -8.338 5.948 3.285 1.00 85.31 69 GLN A O 1
ATOM 564 N N . ARG A 1 70 ? -8.685 6.318 1.095 1.00 85.56 70 ARG A N 1
ATOM 565 C CA . ARG A 1 70 ? -10.120 5.999 1.106 1.00 85.56 70 ARG A CA 1
ATOM 566 C C . ARG A 1 70 ? -10.402 4.498 1.006 1.00 85.56 70 ARG A C 1
ATOM 568 O O . ARG A 1 70 ? -11.556 4.112 1.152 1.00 85.56 70 ARG A O 1
ATOM 575 N N . GLY A 1 71 ? -9.385 3.669 0.762 1.00 83.44 71 GLY A N 1
ATOM 576 C CA . GLY A 1 71 ? -9.548 2.227 0.584 1.00 83.44 71 GLY A CA 1
ATOM 577 C C . GLY A 1 71 ? -10.096 1.833 -0.790 1.00 83.44 71 GLY A C 1
ATOM 578 O O . GLY A 1 71 ? -10.765 0.814 -0.900 1.00 83.44 71 GLY A O 1
ATOM 579 N N . GLU A 1 72 ? -9.865 2.635 -1.836 1.00 89.12 72 GLU A N 1
ATOM 580 C CA . GLU A 1 72 ? -10.388 2.339 -3.175 1.00 89.12 72 GLU A CA 1
ATOM 581 C C . GLU A 1 72 ? -9.646 1.163 -3.837 1.00 89.12 72 GLU A C 1
ATOM 583 O O . GLU A 1 72 ? -8.509 1.308 -4.289 1.00 89.12 72 GLU A O 1
ATOM 588 N N . GLU A 1 73 ? -10.312 0.009 -3.936 1.00 87.81 73 GLU A N 1
ATOM 589 C CA . GLU A 1 73 ? -9.747 -1.263 -4.425 1.00 87.81 73 GLU A CA 1
ATOM 590 C C . GLU A 1 73 ? -9.120 -1.172 -5.820 1.00 87.81 73 GLU A C 1
ATOM 592 O O . GLU A 1 73 ? -8.023 -1.684 -6.040 1.00 87.81 73 GLU A O 1
ATOM 597 N N . LEU A 1 74 ? -9.765 -0.452 -6.743 1.00 89.81 74 LEU A N 1
ATOM 598 C CA . LEU A 1 74 ? -9.263 -0.276 -8.110 1.00 89.81 74 LEU A CA 1
ATOM 599 C C . LEU A 1 74 ? -7.878 0.384 -8.130 1.00 89.81 74 LEU A C 1
ATOM 601 O O . LEU A 1 74 ? -7.014 0.009 -8.918 1.00 89.81 74 LEU A O 1
ATOM 605 N N . CYS A 1 75 ? -7.627 1.336 -7.225 1.00 90.25 75 CYS A N 1
ATOM 606 C CA . CYS A 1 75 ? -6.331 2.007 -7.148 1.00 90.25 75 CYS A CA 1
ATOM 607 C C . CYS A 1 75 ? -5.231 1.058 -6.639 1.00 90.25 75 CYS A C 1
ATOM 609 O O . CYS A 1 75 ? -4.092 1.120 -7.108 1.00 90.25 75 CYS A O 1
ATOM 611 N N . PHE A 1 76 ? -5.571 0.151 -5.717 1.00 89.50 76 PHE A N 1
ATOM 612 C CA . PHE A 1 76 ? -4.662 -0.901 -5.260 1.00 89.50 76 PHE A CA 1
ATOM 613 C C . PHE A 1 76 ? -4.343 -1.897 -6.378 1.00 89.50 76 PHE A C 1
ATOM 615 O O . PHE A 1 76 ? -3.178 -2.240 -6.559 1.00 89.50 76 PHE A O 1
ATOM 622 N N . GLU A 1 77 ? -5.337 -2.315 -7.162 1.00 90.88 77 GLU A N 1
ATOM 623 C CA . GLU A 1 77 ? -5.144 -3.220 -8.301 1.00 90.88 77 GLU A CA 1
ATOM 624 C C . GLU A 1 77 ? -4.245 -2.612 -9.390 1.00 90.88 77 GLU A C 1
ATOM 626 O O . GLU A 1 77 ? -3.304 -3.263 -9.863 1.00 90.88 77 GLU A O 1
ATOM 631 N N . GLU A 1 78 ? -4.478 -1.347 -9.750 1.00 91.50 78 GLU A N 1
ATOM 632 C CA . GLU A 1 78 ? -3.657 -0.607 -10.714 1.00 91.50 78 GLU A CA 1
ATOM 633 C C . GLU A 1 78 ? -2.195 -0.508 -10.254 1.00 91.50 78 GLU A C 1
ATOM 635 O O . GLU A 1 78 ? -1.262 -0.761 -11.024 1.00 91.50 78 GLU A O 1
ATOM 640 N N . LEU A 1 79 ? -1.977 -0.150 -8.984 1.00 90.69 79 LEU A N 1
ATOM 641 C CA . LEU A 1 79 ? -0.638 0.002 -8.420 1.00 90.69 79 LEU A CA 1
ATOM 642 C C . LEU A 1 79 ? 0.075 -1.335 -8.237 1.00 90.69 79 LEU A C 1
ATOM 644 O O . LEU A 1 79 ? 1.277 -1.410 -8.495 1.00 90.69 79 LEU A O 1
ATOM 648 N N . PHE A 1 80 ? -0.648 -2.383 -7.844 1.00 90.31 80 PHE A N 1
ATOM 649 C CA . PHE A 1 80 ? -0.115 -3.737 -7.747 1.00 90.31 80 PHE A CA 1
ATOM 650 C C . PHE A 1 80 ? 0.338 -4.226 -9.123 1.00 90.31 80 PHE A C 1
ATOM 652 O O . PHE A 1 80 ? 1.491 -4.613 -9.291 1.00 90.31 80 PHE A O 1
ATOM 659 N N . THR A 1 81 ? -0.510 -4.095 -10.143 1.00 89.81 81 THR A N 1
ATOM 660 C CA . THR A 1 81 ? -0.180 -4.508 -11.516 1.00 89.81 81 THR A CA 1
ATOM 661 C C . THR A 1 81 ? 1.012 -3.726 -12.084 1.00 89.81 81 THR A C 1
ATOM 663 O O . THR A 1 81 ? 1.847 -4.286 -12.794 1.00 89.81 81 THR A O 1
ATOM 666 N N . TYR A 1 82 ? 1.133 -2.436 -11.754 1.00 90.38 82 TYR A N 1
ATOM 667 C CA . TYR A 1 82 ? 2.257 -1.603 -12.191 1.00 90.38 82 TYR A CA 1
ATOM 668 C C . TYR A 1 82 ? 3.578 -1.940 -11.486 1.00 90.38 82 TYR A C 1
ATOM 670 O O . TYR A 1 82 ? 4.645 -1.924 -12.112 1.00 90.38 82 TYR A O 1
ATOM 678 N N . ALA A 1 83 ? 3.529 -2.175 -10.175 1.00 89.19 83 ALA A N 1
ATOM 679 C CA . ALA A 1 83 ? 4.717 -2.201 -9.332 1.00 89.19 83 ALA A CA 1
ATOM 680 C C . ALA A 1 83 ? 5.210 -3.609 -8.986 1.00 89.19 83 ALA A C 1
ATOM 682 O O . ALA A 1 83 ? 6.395 -3.781 -8.681 1.00 89.19 83 ALA A O 1
ATOM 683 N N . CYS A 1 84 ? 4.338 -4.615 -9.034 1.00 85.56 84 CYS A N 1
ATOM 684 C CA . CYS A 1 84 ? 4.715 -5.978 -8.704 1.00 85.56 84 CYS A CA 1
ATOM 685 C C . CYS A 1 84 ? 5.607 -6.602 -9.786 1.00 85.56 84 CYS A C 1
ATOM 687 O O . CYS A 1 84 ? 5.455 -6.345 -10.984 1.00 85.56 84 CYS A O 1
ATOM 689 N N . PRO A 1 85 ? 6.577 -7.438 -9.379 1.00 82.81 85 PRO A N 1
ATOM 690 C CA . PRO A 1 85 ? 7.368 -8.210 -10.322 1.00 82.81 85 PRO A CA 1
ATOM 691 C C . PRO A 1 85 ? 6.484 -9.227 -11.056 1.00 82.81 85 PRO A C 1
ATOM 693 O O . PRO A 1 85 ? 5.418 -9.617 -10.585 1.00 82.81 85 PRO A O 1
ATOM 696 N N . LYS A 1 86 ? 6.957 -9.705 -12.209 1.00 81.50 86 LYS A N 1
ATOM 697 C CA . LYS A 1 86 ? 6.270 -10.773 -12.942 1.00 81.50 86 LYS A CA 1
ATOM 698 C C . LYS A 1 86 ? 6.274 -12.055 -12.108 1.00 81.50 86 LYS A C 1
ATOM 700 O O . LYS A 1 86 ? 7.342 -12.549 -11.747 1.00 81.50 86 LYS A O 1
ATOM 705 N N . PHE A 1 87 ? 5.089 -12.584 -11.826 1.00 81.44 87 PHE A N 1
ATOM 706 C CA . PHE A 1 87 ? 4.931 -13.838 -11.097 1.00 81.44 87 PHE A CA 1
ATOM 707 C C . PHE A 1 87 ? 5.176 -15.034 -12.014 1.00 81.44 87 PHE A C 1
ATOM 709 O O . PHE A 1 87 ? 4.764 -15.035 -13.173 1.00 81.44 87 PHE A O 1
ATOM 716 N N . VAL A 1 88 ? 5.839 -16.059 -11.481 1.00 78.38 88 VAL A N 1
ATOM 717 C CA . VAL A 1 88 ? 6.123 -17.304 -12.201 1.00 78.38 88 VAL A CA 1
ATOM 718 C C . VAL A 1 88 ? 5.183 -18.396 -11.677 1.00 78.38 88 VAL A C 1
ATOM 720 O O . VAL A 1 88 ? 5.102 -18.577 -10.460 1.00 78.38 88 VAL A O 1
ATOM 723 N N . PRO A 1 89 ? 4.452 -19.116 -12.547 1.00 74.12 89 PRO A N 1
ATOM 724 C CA . PRO A 1 89 ? 3.622 -20.237 -12.123 1.00 74.12 89 PRO A CA 1
ATOM 725 C C . PRO A 1 89 ? 4.489 -21.401 -11.618 1.00 74.12 89 PRO A C 1
ATOM 727 O O . PRO A 1 89 ? 5.511 -21.730 -12.212 1.00 74.12 89 PRO A O 1
ATOM 730 N N . ALA A 1 90 ? 4.066 -22.045 -10.526 1.00 70.81 90 ALA A N 1
ATOM 731 C CA . ALA A 1 90 ? 4.761 -23.200 -9.939 1.00 70.81 90 ALA A CA 1
ATOM 732 C C . ALA A 1 90 ? 4.516 -24.519 -10.703 1.00 70.81 90 ALA A C 1
ATOM 734 O O . ALA A 1 90 ? 5.126 -25.542 -10.403 1.00 70.81 90 ALA A O 1
ATOM 735 N N . THR A 1 91 ? 3.595 -24.511 -11.667 1.00 70.25 91 THR A N 1
ATOM 736 C CA . THR A 1 91 ? 3.254 -25.657 -12.514 1.00 70.25 91 THR A CA 1
ATOM 737 C C . THR A 1 91 ? 4.115 -25.680 -13.771 1.00 70.25 91 THR A C 1
ATOM 739 O O . THR A 1 91 ? 4.453 -24.622 -14.305 1.00 70.25 91 THR A O 1
ATOM 742 N N . ALA A 1 92 ? 4.416 -26.879 -14.279 1.00 68.25 92 ALA A N 1
ATOM 743 C CA . ALA A 1 92 ? 5.082 -27.028 -15.569 1.00 68.25 92 ALA A CA 1
ATOM 744 C C . ALA A 1 92 ? 4.314 -26.258 -16.666 1.00 68.25 92 ALA A C 1
ATOM 746 O O . ALA A 1 92 ? 3.077 -26.272 -16.655 1.00 68.25 92 ALA A O 1
ATOM 747 N N . PRO A 1 93 ? 5.017 -25.571 -17.585 1.00 68.12 93 PRO A N 1
ATOM 748 C CA . PRO A 1 93 ? 4.375 -24.892 -18.699 1.00 68.12 93 PRO A CA 1
ATOM 749 C C . PRO A 1 93 ? 3.605 -25.915 -19.535 1.00 68.12 93 PRO A C 1
ATOM 751 O O . PRO A 1 93 ? 4.158 -26.918 -19.983 1.00 68.12 93 PRO A O 1
ATOM 754 N N . ASP A 1 94 ? 2.312 -25.672 -19.707 1.00 67.88 94 ASP A N 1
ATOM 755 C CA . ASP A 1 94 ? 1.484 -26.472 -20.594 1.00 67.88 94 ASP A CA 1
ATOM 756 C C . ASP A 1 94 ? 1.785 -26.059 -22.039 1.00 67.88 94 ASP A C 1
ATOM 758 O O . ASP A 1 94 ? 1.477 -24.942 -22.452 1.00 67.88 94 ASP A O 1
ATOM 762 N N . TYR A 1 95 ? 2.431 -26.947 -22.793 1.00 69.75 95 TYR A N 1
ATOM 763 C CA . TYR A 1 95 ? 2.805 -26.709 -24.190 1.00 69.75 95 TYR A CA 1
ATOM 764 C C . TYR A 1 95 ? 1.658 -26.991 -25.173 1.00 69.75 95 TYR A C 1
ATOM 766 O O . TYR A 1 95 ? 1.827 -26.788 -26.374 1.00 69.75 95 TYR A O 1
ATOM 774 N N . THR A 1 96 ? 0.505 -27.478 -24.695 1.00 70.88 96 THR A N 1
ATOM 775 C CA . THR A 1 96 ? -0.632 -27.851 -25.556 1.00 70.88 96 THR A CA 1
ATOM 776 C C . THR A 1 96 ? -1.553 -26.677 -25.893 1.00 70.88 96 THR A C 1
ATOM 778 O O . THR A 1 96 ? -2.274 -26.737 -26.886 1.00 70.88 96 THR A O 1
ATOM 781 N N . SER A 1 97 ? -1.498 -25.587 -25.118 1.00 63.34 97 SER A N 1
ATOM 782 C CA . SER A 1 97 ? -2.224 -24.341 -25.385 1.00 63.34 97 SER A CA 1
ATOM 783 C C . SER A 1 97 ? -1.231 -23.204 -25.667 1.00 63.34 97 SER A C 1
ATOM 785 O O . SER A 1 97 ? -0.417 -22.890 -24.798 1.00 63.34 97 SER A O 1
ATOM 787 N N . PRO A 1 98 ? -1.281 -22.557 -26.849 1.00 59.22 98 PRO A N 1
ATOM 788 C CA . PRO A 1 98 ? -0.327 -21.511 -27.241 1.00 59.22 98 PRO A CA 1
ATOM 789 C C . PRO A 1 98 ? -0.439 -20.231 -26.394 1.00 59.22 98 PRO A C 1
ATOM 791 O O . PRO A 1 98 ? 0.526 -19.481 -26.281 1.00 59.22 98 PRO A O 1
ATOM 794 N N . GLU A 1 99 ? -1.582 -20.012 -25.742 1.00 57.44 99 GLU A N 1
ATOM 795 C CA . GLU A 1 99 ? -1.832 -18.915 -24.797 1.00 57.44 99 GLU A CA 1
ATOM 796 C C . GLU A 1 99 ? -1.712 -19.394 -23.345 1.00 57.44 99 GLU A C 1
ATOM 798 O O . GLU A 1 99 ? -2.561 -19.108 -22.500 1.00 57.44 99 GLU A O 1
ATOM 803 N N . GLY A 1 100 ? -0.675 -20.194 -23.068 1.00 55.59 100 GLY A N 1
ATOM 804 C CA . GLY A 1 100 ? -0.398 -20.763 -21.752 1.00 55.59 100 GLY A CA 1
ATOM 805 C C . GLY A 1 100 ? -0.624 -19.756 -20.621 1.00 55.59 100 GLY A C 1
ATOM 806 O O . GLY A 1 100 ? -0.334 -18.571 -20.771 1.00 55.59 100 GLY A O 1
ATOM 807 N N . LYS A 1 101 ? -1.147 -20.264 -19.498 1.00 60.78 101 LYS A N 1
ATOM 808 C CA . LYS A 1 101 ? -1.643 -19.619 -18.258 1.00 60.78 101 LYS A CA 1
ATOM 809 C C . LYS A 1 101 ? -0.669 -18.661 -17.532 1.00 60.78 101 LYS A C 1
ATOM 811 O O . LYS A 1 101 ? -0.641 -18.595 -16.306 1.00 60.78 101 LYS A O 1
ATOM 816 N N . LEU A 1 102 ? 0.133 -17.890 -18.256 1.00 62.25 102 LEU A N 1
ATOM 817 C CA . LEU A 1 102 ? 1.115 -16.924 -17.766 1.00 62.25 102 LEU A CA 1
ATOM 818 C C . LEU A 1 102 ? 0.469 -15.869 -16.859 1.00 62.25 102 LEU A C 1
ATOM 820 O O . LEU A 1 102 ? 1.067 -15.466 -15.865 1.00 62.25 102 LEU A O 1
ATOM 824 N N . ASN A 1 103 ? -0.776 -15.482 -17.147 1.00 72.56 103 ASN A N 1
ATOM 825 C CA . ASN A 1 103 ? -1.507 -14.499 -16.346 1.00 72.56 103 ASN A CA 1
ATOM 826 C C . ASN A 1 103 ? -2.204 -15.101 -15.115 1.00 72.56 103 ASN A C 1
ATOM 828 O O . ASN A 1 103 ? -2.563 -14.346 -14.213 1.00 72.56 103 ASN A O 1
ATOM 832 N N . GLU A 1 104 ? -2.355 -16.428 -15.022 1.00 80.50 104 GLU A N 1
ATOM 833 C CA . GLU A 1 104 ? -3.037 -17.073 -13.888 1.00 80.50 104 GLU A CA 1
ATOM 834 C C . GLU A 1 104 ? -2.268 -16.836 -12.580 1.00 80.50 104 GLU A C 1
ATOM 836 O O . GLU A 1 104 ? -2.862 -16.537 -11.545 1.00 80.50 104 GLU A O 1
ATOM 841 N N . ALA A 1 105 ? -0.933 -16.898 -12.633 1.00 82.75 105 ALA A N 1
ATOM 842 C CA . ALA A 1 105 ? -0.086 -16.636 -11.473 1.00 82.75 105 ALA A CA 1
ATOM 843 C C . ALA A 1 105 ? -0.255 -15.197 -10.960 1.00 82.75 105 ALA A C 1
ATOM 845 O O . ALA A 1 105 ? -0.403 -14.990 -9.757 1.00 82.75 105 ALA A O 1
ATOM 846 N N . HIS A 1 106 ? -0.285 -14.213 -11.866 1.00 85.94 106 HIS A N 1
ATOM 847 C CA . HIS A 1 106 ? -0.500 -12.812 -11.504 1.00 85.94 106 HIS A CA 1
ATOM 848 C C . HIS A 1 106 ? -1.904 -12.581 -10.941 1.00 85.94 106 HIS A C 1
ATOM 850 O O . HIS A 1 106 ? -2.042 -11.994 -9.873 1.00 85.94 106 HIS A O 1
ATOM 856 N N . GLN A 1 107 ? -2.942 -13.082 -11.617 1.00 86.25 107 GLN A N 1
ATOM 857 C CA . GLN A 1 107 ? -4.329 -12.941 -11.167 1.00 86.25 107 GLN A CA 1
ATOM 858 C C . GLN A 1 107 ? -4.550 -13.571 -9.791 1.00 86.25 107 GLN A C 1
ATOM 860 O O . GLN A 1 107 ? -5.196 -12.968 -8.939 1.00 86.25 107 GLN A O 1
ATOM 865 N N . ARG A 1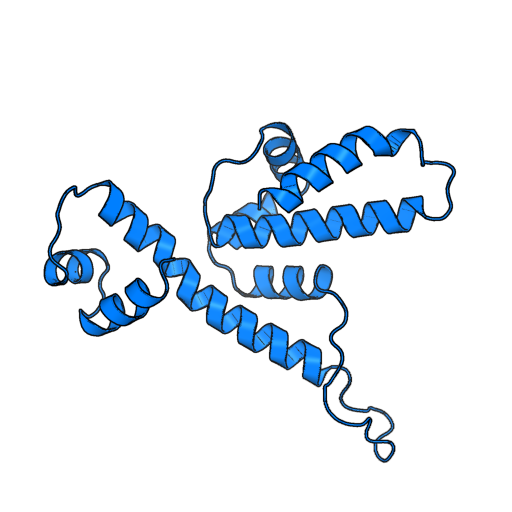 108 ? -3.968 -14.748 -9.537 1.00 87.12 108 ARG A N 1
ATOM 866 C CA . ARG A 1 108 ? -4.049 -15.401 -8.227 1.00 87.12 108 ARG A CA 1
ATOM 867 C C . ARG A 1 108 ? -3.414 -14.547 -7.130 1.00 87.12 108 ARG A C 1
ATOM 869 O O . ARG A 1 108 ? -4.006 -14.390 -6.069 1.00 87.12 108 ARG A O 1
ATOM 876 N N . GLN A 1 109 ? -2.225 -13.996 -7.376 1.00 89.19 109 GLN A N 1
ATOM 877 C CA . GLN A 1 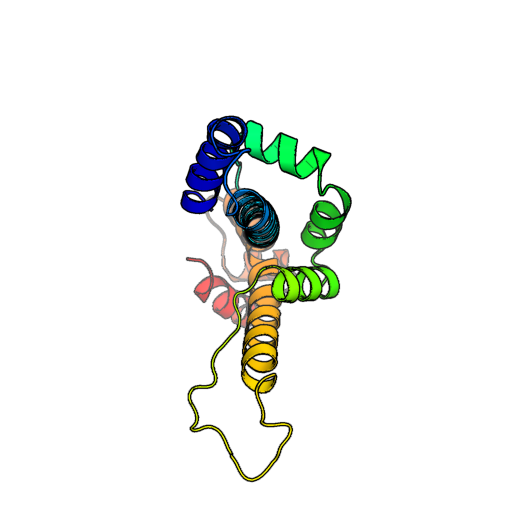109 ? -1.531 -13.145 -6.401 1.00 89.19 109 GLN A CA 1
ATOM 878 C C . GLN A 1 109 ? -2.278 -11.835 -6.154 1.00 89.19 109 GLN A C 1
ATOM 880 O O . GLN A 1 109 ? -2.413 -11.421 -5.008 1.00 89.19 109 GLN A O 1
ATOM 885 N N . LEU A 1 110 ? -2.835 -11.234 -7.206 1.00 89.88 110 LEU A N 1
ATOM 886 C CA . LEU A 1 110 ? -3.678 -10.049 -7.096 1.00 89.88 110 LEU A CA 1
ATOM 887 C C . LEU A 1 110 ? -4.935 -10.323 -6.254 1.00 89.88 110 LEU A C 1
ATOM 889 O O . LEU A 1 110 ? -5.250 -9.546 -5.359 1.00 89.88 110 LEU A O 1
ATOM 893 N N . GLN A 1 111 ? -5.627 -11.443 -6.481 1.00 90.31 111 GLN A N 1
ATOM 894 C CA . GLN A 1 111 ? -6.807 -11.816 -5.692 1.00 90.31 111 GLN A CA 1
ATOM 895 C C . GLN A 1 111 ? -6.476 -12.037 -4.212 1.00 90.31 111 GLN A C 1
ATOM 897 O O . GLN A 1 111 ? -7.221 -11.588 -3.341 1.00 90.31 111 GLN A O 1
ATOM 902 N N . LEU A 1 112 ? -5.360 -12.714 -3.918 1.00 90.12 112 LEU A N 1
ATOM 903 C CA . LEU A 1 112 ? -4.890 -12.895 -2.542 1.00 90.12 112 LEU A CA 1
ATOM 904 C C . LEU A 1 112 ? -4.576 -11.546 -1.890 1.00 90.12 112 LEU A C 1
ATOM 906 O O . LEU A 1 112 ? -5.030 -11.288 -0.779 1.00 90.12 112 LEU A O 1
ATOM 910 N N . PHE A 1 113 ? -3.879 -10.671 -2.614 1.00 90.44 113 PHE A N 1
ATOM 911 C CA . PHE A 1 113 ? -3.545 -9.334 -2.145 1.00 90.44 113 PHE A CA 1
ATOM 912 C C . PHE A 1 113 ? -4.787 -8.489 -1.839 1.00 90.44 113 PHE A C 1
ATOM 914 O O . PHE A 1 113 ? -4.870 -7.912 -0.760 1.00 90.44 113 PHE A O 1
ATOM 921 N N . LEU A 1 114 ? -5.776 -8.442 -2.739 1.00 90.25 114 LEU A N 1
ATOM 922 C CA . LEU A 1 114 ? -7.012 -7.680 -2.519 1.00 90.25 114 LEU A CA 1
ATOM 923 C C . LEU A 1 114 ? -7.790 -8.199 -1.302 1.00 90.25 114 LEU A C 1
ATOM 925 O O . LEU A 1 114 ? -8.286 -7.408 -0.499 1.00 90.25 114 LEU A O 1
ATOM 929 N N . LYS A 1 115 ? -7.836 -9.523 -1.113 1.00 89.94 115 LYS A N 1
ATOM 930 C CA . LYS A 1 115 ? -8.468 -10.135 0.061 1.00 89.94 115 LYS A CA 1
ATOM 931 C C . LYS A 1 115 ? -7.751 -9.758 1.361 1.00 89.94 115 LYS A C 1
ATOM 933 O O . LYS A 1 115 ? -8.410 -9.406 2.338 1.00 89.94 115 LYS A O 1
ATOM 938 N N . GLU A 1 116 ? -6.421 -9.819 1.387 1.00 87.56 116 GLU A N 1
ATOM 939 C CA . GLU A 1 116 ? -5.634 -9.404 2.555 1.00 87.56 116 GLU A CA 1
ATOM 940 C C . GLU A 1 116 ? -5.775 -7.900 2.825 1.00 87.56 116 GLU A C 1
ATOM 942 O O . GLU A 1 116 ? -5.939 -7.487 3.972 1.00 87.56 116 GLU A O 1
ATOM 947 N N . MET A 1 117 ? -5.784 -7.075 1.777 1.00 88.00 117 MET A N 1
ATOM 948 C CA . MET A 1 117 ? -5.961 -5.627 1.871 1.00 88.00 117 MET A CA 1
ATOM 949 C C . MET A 1 117 ? -7.282 -5.264 2.562 1.00 88.00 117 MET A C 1
ATOM 951 O O . MET A 1 117 ? -7.275 -4.464 3.499 1.00 88.00 117 MET A O 1
ATOM 955 N N . GLN A 1 118 ? -8.400 -5.876 2.154 1.00 85.56 118 GLN A N 1
ATOM 956 C CA . GLN A 1 118 ? -9.712 -5.640 2.772 1.00 85.56 118 GLN A CA 1
ATOM 957 C C . GLN A 1 118 ? -9.702 -5.933 4.278 1.00 85.56 118 GLN A C 1
ATOM 959 O O . GLN A 1 118 ? -10.286 -5.184 5.061 1.00 85.56 118 GLN A O 1
ATOM 964 N N . GLN A 1 119 ? -9.009 -6.995 4.696 1.00 83.50 119 GLN A N 1
ATOM 965 C CA . GLN A 1 119 ? -8.871 -7.342 6.112 1.00 83.50 119 GLN A CA 1
ATOM 966 C C . GLN A 1 119 ? -8.010 -6.311 6.856 1.00 83.50 119 GLN A C 1
ATOM 968 O O . GLN A 1 119 ? -8.376 -5.844 7.932 1.00 83.50 119 GLN A O 1
ATOM 973 N N . GLN A 1 120 ? -6.893 -5.895 6.257 1.00 84.56 120 GLN A N 1
ATOM 974 C CA . GLN A 1 120 ? -5.933 -4.979 6.875 1.00 84.56 120 GLN A CA 1
ATOM 975 C C . GLN A 1 120 ? -6.459 -3.537 7.017 1.00 84.56 120 GLN A C 1
ATOM 977 O O . GLN A 1 120 ? -6.085 -2.852 7.968 1.00 84.56 120 GLN A O 1
ATOM 982 N N . LEU A 1 121 ? -7.365 -3.072 6.145 1.00 83.25 121 LEU A N 1
ATOM 983 C CA . LEU A 1 121 ? -7.939 -1.713 6.209 1.00 83.25 121 LEU A CA 1
ATOM 984 C C . LEU A 1 121 ? -8.717 -1.421 7.504 1.00 83.25 121 LEU A C 1
ATOM 986 O O . LEU A 1 121 ? -8.845 -0.262 7.902 1.00 83.25 121 LEU A O 1
ATOM 990 N N . VAL A 1 122 ? -9.221 -2.450 8.189 1.00 82.25 122 VAL A N 1
ATOM 991 C CA . VAL A 1 122 ? -9.967 -2.292 9.448 1.00 82.25 122 VAL A CA 1
ATOM 992 C C . VAL A 1 122 ? -9.023 -2.086 10.643 1.00 82.25 122 VAL A C 1
ATOM 994 O O . VAL A 1 122 ? -9.401 -1.461 11.640 1.00 82.25 122 VAL A O 1
ATOM 997 N N . LEU A 1 123 ? -7.770 -2.545 10.549 1.00 83.94 123 LEU A N 1
ATOM 998 C CA . LEU A 1 123 ? -6.824 -2.545 11.669 1.00 83.94 123 LEU A CA 1
ATOM 999 C C . LEU A 1 123 ? -6.436 -1.144 12.164 1.00 83.94 123 LEU A C 1
ATOM 1001 O O . LEU A 1 123 ? -6.416 -0.949 13.382 1.00 83.94 123 LEU A O 1
ATOM 1005 N N . PRO A 1 124 ? -6.182 -0.133 11.305 1.00 83.75 124 PRO A N 1
ATOM 1006 C CA . PRO A 1 124 ? -5.919 1.227 11.772 1.00 83.75 124 PRO A CA 1
ATOM 1007 C C . PRO A 1 124 ? -7.066 1.803 12.610 1.00 83.75 124 PRO A C 1
ATOM 1009 O O . PRO A 1 124 ? -6.810 2.507 13.589 1.00 83.75 124 PRO A O 1
ATOM 1012 N N . ARG A 1 125 ? -8.321 1.466 12.273 1.00 83.69 125 ARG A N 1
ATOM 1013 C CA . ARG A 1 125 ? -9.510 1.886 13.029 1.00 83.69 125 ARG A CA 1
ATOM 1014 C C . ARG A 1 125 ? -9.518 1.261 14.425 1.00 83.69 125 ARG A C 1
ATOM 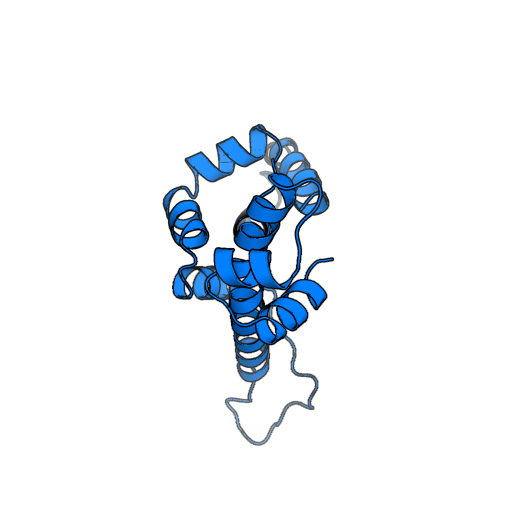1016 O O . ARG A 1 125 ? -9.661 1.977 15.411 1.00 83.69 125 ARG A O 1
ATOM 1023 N N . ILE A 1 126 ? -9.287 -0.051 14.516 1.00 84.75 126 ILE A N 1
ATOM 1024 C CA . ILE A 1 126 ? -9.195 -0.770 15.799 1.00 84.75 126 ILE A CA 1
ATOM 1025 C C . ILE A 1 126 ? -8.034 -0.215 16.641 1.00 84.75 126 ILE A C 1
ATOM 1027 O O . ILE A 1 126 ? -8.206 0.105 17.818 1.00 84.75 126 ILE A O 1
ATOM 1031 N N . GLY A 1 127 ? -6.865 -0.020 16.025 1.00 83.38 127 GLY A N 1
ATOM 1032 C CA . GLY A 1 127 ? -5.680 0.532 16.677 1.00 83.38 127 GLY A CA 1
ATOM 1033 C C . GLY A 1 127 ? -5.878 1.957 17.204 1.00 83.38 127 GLY A C 1
ATOM 1034 O O . GLY A 1 127 ? -5.327 2.300 18.249 1.00 83.38 127 GLY A O 1
ATOM 1035 N N . ALA A 1 128 ? -6.682 2.789 16.534 1.00 85.19 128 ALA A 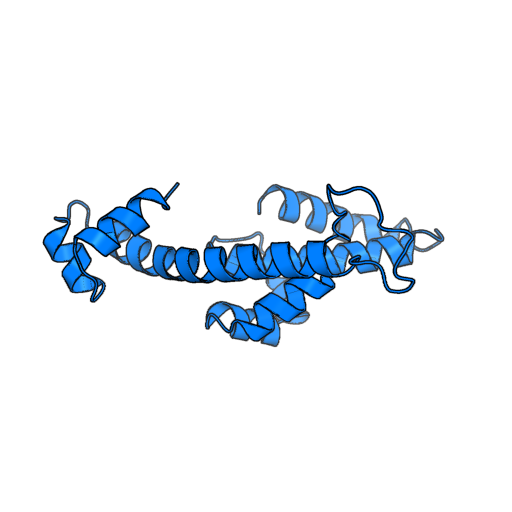N 1
ATOM 1036 C CA . ALA A 1 128 ? -7.023 4.125 17.019 1.00 85.19 128 ALA A CA 1
ATOM 1037 C C . ALA A 1 128 ? -7.832 4.067 18.325 1.00 85.19 128 ALA A C 1
ATOM 1039 O O . ALA A 1 128 ? -7.492 4.769 19.277 1.00 85.19 128 ALA A O 1
ATOM 1040 N N . TYR A 1 129 ? -8.832 3.183 18.414 1.00 87.00 129 TYR A N 1
ATOM 1041 C CA . TYR A 1 129 ? -9.567 2.966 19.663 1.00 87.00 129 TYR A CA 1
ATOM 1042 C C . TYR A 1 129 ? -8.659 2.408 20.761 1.00 87.00 129 TYR A C 1
ATOM 1044 O O . TYR A 1 129 ? -8.667 2.917 21.878 1.00 87.00 129 TYR A O 1
ATOM 1052 N N . MET A 1 130 ? -7.809 1.427 20.447 1.00 84.25 130 MET A N 1
ATOM 1053 C CA . MET A 1 130 ? -6.865 0.868 21.423 1.00 84.25 130 MET A CA 1
ATOM 1054 C C . MET A 1 130 ? -5.865 1.903 21.960 1.00 84.25 130 MET A C 1
ATOM 1056 O O . MET A 1 130 ? -5.473 1.820 23.116 1.00 84.25 130 MET A O 1
ATOM 1060 N N . LYS A 1 131 ? -5.468 2.903 21.163 1.00 85.12 131 LYS A N 1
ATOM 1061 C CA . LYS A 1 131 ? -4.602 4.000 21.635 1.00 85.12 131 LYS A CA 1
ATOM 1062 C C . LYS A 1 131 ? -5.308 4.958 22.599 1.00 85.12 131 LYS A C 1
ATOM 1064 O O . LYS A 1 131 ? -4.634 5.590 23.406 1.00 85.12 131 LYS A O 1
ATOM 1069 N N . LEU A 1 132 ? -6.632 5.092 22.508 1.00 86.81 132 LEU A N 1
ATOM 1070 C CA . LEU A 1 132 ? -7.424 5.989 23.360 1.00 86.81 132 LEU A CA 1
ATOM 1071 C C . LEU A 1 132 ? -7.758 5.371 24.722 1.00 86.81 132 LEU A C 1
ATOM 1073 O O . LEU A 1 132 ? -7.914 6.099 25.701 1.00 86.81 132 LEU A O 1
ATOM 1077 N N . TYR A 1 133 ? -7.863 4.043 24.793 1.00 87.06 133 TYR A N 1
ATOM 1078 C CA . TYR A 1 133 ? -8.212 3.325 26.015 1.00 87.06 133 TYR A CA 1
ATOM 1079 C C . TYR A 1 133 ? -7.014 2.541 26.549 1.00 87.06 133 TYR A C 1
ATOM 1081 O O . TYR A 1 133 ? -6.577 1.570 25.942 1.00 87.06 133 TYR A O 1
ATOM 1089 N N . THR A 1 134 ? -6.526 2.907 27.736 1.00 82.88 134 THR A N 1
ATOM 1090 C CA . THR A 1 134 ? -5.460 2.163 28.432 1.00 82.88 134 THR A CA 1
ATOM 1091 C C . THR A 1 134 ? -5.873 0.733 28.795 1.00 82.88 134 THR A C 1
ATOM 1093 O O . THR A 1 134 ? -5.031 -0.160 28.817 1.00 82.88 134 THR A O 1
ATOM 1096 N N . ALA A 1 135 ? -7.166 0.504 29.047 1.00 86.19 135 ALA A N 1
ATOM 1097 C CA . ALA A 1 135 ? -7.773 -0.815 29.193 1.00 86.19 135 ALA A CA 1
ATOM 1098 C C . ALA A 1 135 ? -9.214 -0.792 28.652 1.00 86.19 135 ALA A 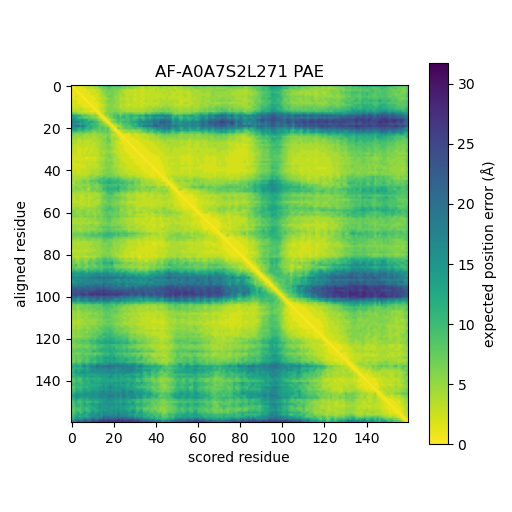C 1
ATOM 1100 O O . ALA A 1 135 ? -10.009 0.070 29.029 1.00 86.19 135 ALA A O 1
ATOM 1101 N N . ILE A 1 136 ? -9.565 -1.743 27.781 1.00 88.12 136 ILE A N 1
ATOM 1102 C CA . ILE A 1 136 ? -10.907 -1.880 27.197 1.00 88.12 136 ILE A CA 1
ATOM 1103 C C . ILE A 1 136 ? -11.310 -3.356 27.113 1.00 88.12 136 ILE A C 1
ATOM 1105 O O . ILE A 1 136 ? -10.480 -4.222 26.844 1.00 88.12 136 ILE A O 1
ATOM 1109 N N . THR A 1 137 ? -12.587 -3.658 27.353 1.00 89.56 137 THR A N 1
ATOM 1110 C CA . THR A 1 137 ? -13.123 -5.014 27.179 1.00 89.56 137 THR A CA 1
ATOM 1111 C C . THR A 1 137 ? -13.408 -5.298 25.706 1.00 89.56 137 THR A C 1
ATOM 1113 O O . THR A 1 137 ? -13.813 -4.408 24.956 1.00 89.56 137 THR A O 1
ATOM 1116 N N . THR A 1 138 ? -13.264 -6.5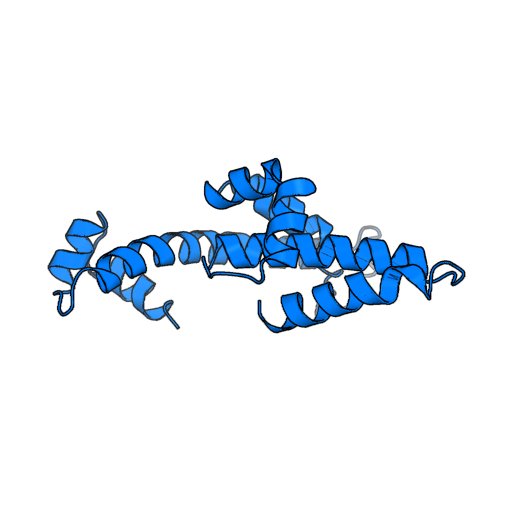57 25.288 1.00 84.88 138 THR A N 1
ATOM 1117 C CA . THR A 1 138 ? -13.530 -6.983 23.901 1.00 84.88 138 THR A CA 1
ATOM 1118 C C . THR A 1 138 ? -14.955 -6.659 23.456 1.00 84.88 138 THR A C 1
ATOM 1120 O O . THR A 1 138 ? -15.151 -6.201 22.338 1.00 84.88 138 THR A O 1
ATOM 1123 N N . ALA A 1 139 ? -15.942 -6.802 24.346 1.00 86.81 139 ALA A N 1
ATOM 1124 C CA . ALA A 1 139 ? -17.336 -6.458 24.067 1.00 86.81 139 ALA A CA 1
ATOM 1125 C C . ALA A 1 139 ? -17.528 -4.965 23.751 1.00 86.81 139 ALA A C 1
ATOM 1127 O O . ALA A 1 139 ? -18.265 -4.614 22.833 1.00 86.81 139 ALA A O 1
ATOM 1128 N N . LYS A 1 140 ? -16.842 -4.076 24.481 1.00 86.69 140 LYS A N 1
ATOM 1129 C CA . LYS A 1 140 ? -16.965 -2.629 24.274 1.00 86.69 140 LYS A CA 1
ATOM 1130 C C . LYS A 1 140 ? -16.201 -2.162 23.038 1.00 86.69 140 LYS A C 1
ATOM 1132 O O . LYS A 1 140 ? -16.688 -1.299 22.321 1.00 86.69 140 LYS A O 1
ATOM 1137 N N . LEU A 1 141 ? -15.043 -2.760 22.759 1.00 84.94 141 LEU A N 1
ATOM 1138 C CA . LEU A 1 141 ? -14.299 -2.502 21.525 1.00 84.94 141 LEU A CA 1
ATOM 1139 C C . LEU A 1 141 ? -15.077 -2.971 20.284 1.00 84.94 141 LEU A C 1
ATOM 1141 O O . LEU A 1 141 ? -15.104 -2.256 19.288 1.00 84.94 141 LEU A O 1
ATOM 1145 N N . ALA A 1 142 ? -15.750 -4.123 20.367 1.00 87.50 142 ALA A N 1
ATOM 1146 C CA . ALA A 1 142 ? -16.599 -4.654 19.300 1.00 87.50 142 ALA A CA 1
ATOM 1147 C C . ALA A 1 142 ? -17.775 -3.709 19.004 1.00 87.50 142 ALA A C 1
ATOM 1149 O O . ALA A 1 142 ? -17.982 -3.328 17.855 1.00 87.50 142 ALA A O 1
ATOM 1150 N N . GLN A 1 143 ? -18.447 -3.223 20.057 1.00 88.44 143 GLN A N 1
ATOM 1151 C CA . GLN A 1 143 ? -19.484 -2.193 19.940 1.00 88.44 143 GLN A CA 1
ATOM 1152 C C . GLN A 1 143 ? -18.963 -0.892 19.315 1.00 88.44 143 GLN A C 1
ATOM 1154 O O . GLN A 1 143 ? -19.625 -0.336 18.453 1.00 88.44 143 GLN A O 1
ATOM 1159 N N . LEU A 1 144 ? -17.780 -0.408 19.712 1.00 86.12 144 LEU A N 1
ATOM 1160 C CA . LEU A 1 144 ? -17.188 0.808 19.133 1.00 86.12 144 LEU A CA 1
ATOM 1161 C C . LEU A 1 144 ? -16.792 0.652 17.660 1.00 86.12 144 LEU A C 1
ATOM 1163 O O . LEU A 1 144 ? -16.692 1.647 16.948 1.00 86.12 144 LEU A O 1
ATOM 1167 N N . CYS A 1 145 ? -16.523 -0.576 17.220 1.00 83.19 145 CYS A N 1
ATOM 1168 C CA . CYS A 1 145 ? -16.176 -0.880 15.838 1.00 83.19 145 CYS A CA 1
ATOM 1169 C C . CYS A 1 145 ? -17.399 -1.260 14.987 1.00 83.19 145 CYS A C 1
ATOM 1171 O O . CYS A 1 145 ? -17.213 -1.516 13.800 1.00 83.19 145 CYS A O 1
ATOM 1173 N N . ASP A 1 146 ? -18.611 -1.315 15.545 1.00 86.12 146 ASP A N 1
ATOM 1174 C CA . ASP A 1 146 ? -19.808 -1.843 14.870 1.00 86.12 146 ASP A CA 1
ATOM 1175 C C . ASP A 1 146 ? -19.582 -3.257 14.291 1.00 86.12 146 ASP A C 1
ATOM 1177 O O . ASP A 1 146 ? -19.930 -3.551 13.148 1.00 86.12 146 ASP A O 1
ATOM 1181 N N . MET A 1 147 ? -18.922 -4.130 15.060 1.00 84.81 147 MET A N 1
ATOM 1182 C CA . MET A 1 147 ? -18.580 -5.499 14.654 1.00 84.81 147 MET A CA 1
ATOM 1183 C C . MET A 1 147 ? -18.941 -6.501 15.751 1.00 84.81 147 MET A C 1
ATOM 1185 O O . MET A 1 147 ? -18.975 -6.159 16.932 1.00 84.81 147 MET A O 1
ATOM 1189 N N . ASP A 1 148 ? -19.151 -7.760 15.371 1.00 87.88 148 ASP A N 1
ATOM 1190 C CA . ASP A 1 148 ? -19.352 -8.844 16.331 1.00 87.88 148 ASP A CA 1
ATOM 1191 C C . ASP A 1 148 ? -18.078 -9.144 17.128 1.00 87.88 148 ASP A C 1
ATOM 1193 O O . ASP A 1 148 ? -16.952 -8.947 16.662 1.00 87.88 148 ASP A O 1
ATOM 1197 N N . THR A 1 149 ? -18.241 -9.683 18.340 1.00 84.12 149 THR A N 1
ATOM 1198 C CA . THR A 1 149 ? -17.103 -10.030 19.203 1.00 84.12 149 THR A CA 1
ATOM 1199 C C . THR A 1 149 ? -16.199 -11.098 18.600 1.00 84.12 149 THR A C 1
ATOM 1201 O O . THR A 1 149 ? -14.995 -11.065 18.842 1.00 84.12 149 THR A O 1
ATOM 1204 N N . ASP A 1 150 ? -16.756 -12.032 17.828 1.00 85.56 150 ASP A N 1
ATOM 1205 C CA . ASP A 1 150 ? -15.975 -13.084 17.169 1.00 85.56 150 ASP A CA 1
ATOM 1206 C C . ASP A 1 150 ? -15.239 -12.546 15.941 1.00 85.56 150 ASP A C 1
ATOM 1208 O O . ASP A 1 150 ? -14.036 -12.755 15.817 1.00 85.56 150 ASP A O 1
ATOM 1212 N N . ALA A 1 151 ? -15.897 -11.713 15.128 1.00 83.94 151 ALA A N 1
ATOM 1213 C CA . ALA A 1 151 ? -15.240 -11.009 14.029 1.00 83.94 151 ALA A CA 1
ATOM 1214 C C . ALA A 1 151 ? -14.092 -10.111 14.527 1.00 83.94 151 ALA A C 1
ATOM 1216 O O . ALA A 1 151 ? -13.037 -10.039 13.900 1.00 83.94 151 ALA A O 1
ATOM 1217 N N . LEU A 1 152 ? -14.259 -9.452 15.681 1.00 84.06 152 LEU A N 1
ATOM 1218 C CA . LEU A 1 152 ? -13.187 -8.679 16.305 1.00 84.06 152 LEU A CA 1
ATOM 1219 C C . LEU A 1 152 ? -12.015 -9.572 16.744 1.00 84.06 152 LEU A C 1
ATOM 1221 O O . LEU A 1 152 ? -10.866 -9.167 16.586 1.00 84.06 152 LEU A O 1
ATOM 1225 N N . ARG A 1 153 ? -12.271 -10.769 17.290 1.00 84.94 153 ARG A N 1
ATOM 1226 C CA . ARG A 1 153 ? -11.203 -11.715 17.666 1.00 84.94 153 ARG A CA 1
ATOM 1227 C C . ARG A 1 153 ? -10.391 -12.142 16.450 1.00 84.94 153 ARG A C 1
ATOM 1229 O O . ARG A 1 153 ? -9.167 -12.096 16.518 1.00 84.94 153 ARG A O 1
ATOM 1236 N N . ASP A 1 154 ? -11.059 -12.476 15.350 1.00 85.25 154 ASP A N 1
ATOM 1237 C CA . ASP A 1 154 ? -10.393 -12.846 14.099 1.00 85.25 154 ASP A CA 1
ATOM 1238 C C . ASP A 1 154 ? -9.513 -11.702 13.576 1.00 85.25 154 ASP A C 1
ATOM 1240 O O . ASP A 1 154 ? -8.365 -11.918 13.198 1.00 85.25 154 ASP A O 1
ATOM 1244 N N . GLN A 1 155 ? -10.005 -10.462 13.640 1.00 81.94 155 GLN A N 1
ATOM 1245 C CA . GLN A 1 155 ? -9.236 -9.277 13.243 1.00 81.94 155 GLN A CA 1
ATOM 1246 C C . GLN A 1 155 ? -8.051 -8.995 14.176 1.00 81.94 155 GLN A C 1
ATOM 1248 O O . GLN A 1 155 ? -6.979 -8.608 13.718 1.00 81.94 155 GLN A O 1
ATOM 1253 N N . LEU A 1 156 ? -8.209 -9.210 15.485 1.00 81.31 156 LEU A N 1
ATOM 1254 C CA . LEU A 1 156 ? -7.127 -9.043 16.459 1.00 81.31 156 LEU A CA 1
ATOM 1255 C C . LEU A 1 156 ? -5.999 -10.060 16.256 1.00 81.31 156 LEU A C 1
ATOM 1257 O O . LEU A 1 156 ? -4.844 -9.719 16.493 1.00 81.31 156 LEU A O 1
ATOM 1261 N N . MET A 1 157 ? -6.299 -11.265 15.763 1.00 81.31 157 MET A N 1
ATOM 1262 C CA . MET A 1 157 ? -5.270 -12.244 15.386 1.00 81.31 157 MET A CA 1
ATOM 1263 C C . MET A 1 157 ? -4.395 -11.760 14.219 1.00 81.31 157 MET A C 1
ATOM 1265 O O . MET A 1 157 ? -3.261 -12.211 14.076 1.00 81.31 157 MET A O 1
ATOM 1269 N N . CYS A 1 158 ? -4.894 -10.831 13.400 1.00 72.38 158 CYS A N 1
ATOM 1270 C CA . CYS A 1 158 ? -4.149 -10.220 12.300 1.00 72.38 158 CYS A CA 1
ATOM 1271 C C . CYS A 1 158 ? -3.305 -9.003 12.725 1.00 72.38 158 CYS A C 1
ATOM 1273 O O . CYS A 1 158 ? -2.541 -8.489 11.906 1.00 72.38 158 CYS A O 1
ATOM 1275 N N . VAL A 1 159 ? -3.428 -8.526 13.972 1.00 67.38 159 VAL A N 1
ATOM 1276 C CA . VAL A 1 159 ? -2.630 -7.413 14.509 1.00 67.38 159 VAL A CA 1
ATOM 1277 C C . VAL A 1 159 ? -1.290 -7.958 15.009 1.00 67.38 159 VAL A C 1
ATOM 1279 O O . VAL A 1 159 ? -1.207 -8.490 16.114 1.00 67.38 159 VAL A O 1
ATOM 1282 N N . VAL A 1 160 ? -0.238 -7.815 14.197 1.00 46.78 160 VAL A N 1
ATOM 1283 C CA . VAL A 1 160 ? 1.162 -8.121 14.560 1.00 46.78 160 VAL A CA 1
ATOM 1284 C C . VAL A 1 160 ? 2.008 -6.853 14.548 1.00 46.78 160 VAL A C 1
ATOM 1286 O O . VAL A 1 160 ? 1.891 -6.058 13.584 1.00 46.78 160 VAL A O 1
#